Protein AF-A0A2V5SU60-F1 (afdb_monomer_lite)

Sequence (115 aa):
MPEIFDRVVALNLIANTVIFYIAARLYLLPLISRVRPQQILVPILLLHSTRHLGMMFLTRGATYPGLPQEFAYPAAFGDLITAIIAFAAIPFVLRGSAFAKPIVWAFNIFGTVDL

Radius of gyration: 17.18 Å; chains: 1; bounding box: 39×32×46 Å

pLDDT: mean 92.55, std 6.86, range [55.59, 97.94]

Foldseek 3Di:
DDCVVVCVVVVCVVVVVVVVVVCCVVPPPVCPVPDQVLVVLLVVLVVLLVLCCLLLLVPPPSDDPPDDPVLSVLLNVLSNVLNVLSVVLNVCSVVVHPCNVVSVVVSVVSVVVSD

Structure (mmCIF, N/CA/C/O backbone):
data_AF-A0A2V5SU60-F1
#
_entry.id   AF-A0A2V5SU60-F1
#
loop_
_atom_site.group_PDB
_atom_site.id
_atom_site.type_symbol
_atom_site.label_atom_id
_atom_site.label_alt_id
_atom_site.label_comp_id
_atom_site.label_asym_id
_atom_site.label_entity_id
_atom_site.label_seq_id
_atom_site.pdbx_PDB_ins_code
_atom_site.Cartn_x
_atom_site.Cartn_y
_atom_site.Cartn_z
_atom_site.occupancy
_atom_site.B_iso_or_equiv
_atom_site.auth_seq_id
_atom_site.auth_comp_id
_atom_site.auth_asym_id
_atom_site.auth_atom_id
_atom_site.pdbx_PDB_model_num
ATOM 1 N N . MET A 1 1 ? 11.011 -17.629 -28.664 1.00 58.84 1 MET A N 1
ATOM 2 C CA . MET A 1 1 ? 11.245 -17.520 -27.205 1.00 58.84 1 MET A CA 1
ATOM 3 C C . MET A 1 1 ? 9.868 -17.488 -26.573 1.00 58.84 1 MET A C 1
ATOM 5 O O . MET A 1 1 ? 9.046 -16.758 -27.109 1.00 58.84 1 MET A O 1
ATOM 9 N N . PRO A 1 2 ? 9.523 -18.393 -25.648 1.00 55.59 2 PRO A N 1
ATOM 10 C CA . PRO A 1 2 ? 8.141 -18.835 -25.538 1.00 55.59 2 PRO A CA 1
ATOM 11 C C . PRO A 1 2 ? 7.301 -17.763 -24.843 1.00 55.59 2 PRO A C 1
ATOM 13 O O . PRO A 1 2 ? 7.594 -17.409 -23.705 1.00 55.59 2 PRO A O 1
ATOM 16 N N . GLU A 1 3 ? 6.238 -17.307 -25.511 1.00 66.12 3 GLU A N 1
ATOM 17 C CA . GLU A 1 3 ? 5.242 -16.312 -25.052 1.00 66.12 3 GLU A CA 1
ATOM 18 C C . GLU A 1 3 ? 4.658 -16.593 -23.653 1.00 66.12 3 GLU A C 1
ATOM 20 O O . GLU A 1 3 ? 4.009 -15.754 -23.031 1.00 66.12 3 GLU A O 1
ATOM 25 N N . ILE A 1 4 ? 4.881 -17.802 -23.139 1.00 70.06 4 ILE A N 1
ATOM 26 C CA . ILE A 1 4 ? 4.584 -18.202 -21.767 1.00 70.06 4 ILE A CA 1
ATOM 27 C C . ILE A 1 4 ? 5.316 -17.305 -20.760 1.00 70.06 4 ILE A C 1
ATOM 29 O O . ILE A 1 4 ? 4.70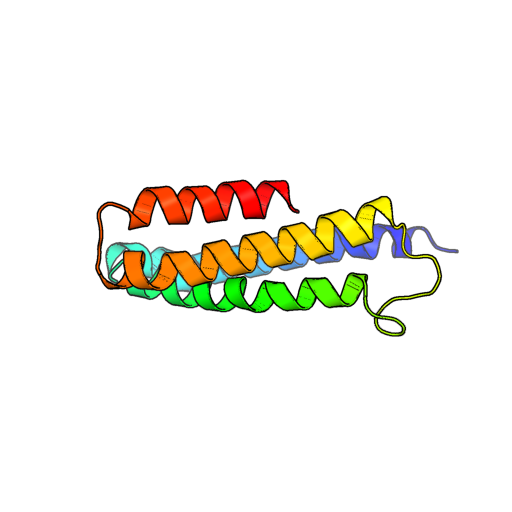5 -16.929 -19.761 1.00 70.06 4 ILE A O 1
ATOM 33 N N . PHE A 1 5 ? 6.579 -16.931 -21.011 1.00 75.06 5 PHE A N 1
ATOM 34 C CA . PHE A 1 5 ? 7.341 -16.085 -20.085 1.00 75.06 5 PHE A CA 1
ATOM 35 C C . PHE A 1 5 ? 6.774 -14.663 -19.983 1.00 75.06 5 PHE A C 1
ATOM 37 O O . PHE A 1 5 ? 6.788 -14.091 -18.895 1.00 75.06 5 PHE A O 1
ATOM 44 N N . ASP A 1 6 ? 6.157 -14.147 -21.048 1.00 80.31 6 ASP A N 1
ATOM 45 C CA . ASP A 1 6 ? 5.517 -12.824 -21.047 1.00 80.31 6 ASP A CA 1
ATOM 46 C C . ASP A 1 6 ? 4.258 -12.790 -20.162 1.00 80.31 6 ASP A C 1
ATOM 48 O O . ASP A 1 6 ? 3.864 -11.743 -19.649 1.00 80.31 6 ASP A O 1
ATOM 52 N N . ARG A 1 7 ? 3.636 -13.952 -19.913 1.00 88.31 7 ARG A N 1
ATOM 53 C CA . ARG A 1 7 ? 2.440 -14.085 -19.061 1.00 88.31 7 ARG A CA 1
ATOM 54 C C . ARG A 1 7 ? 2.752 -14.387 -17.599 1.00 88.31 7 ARG A C 1
AT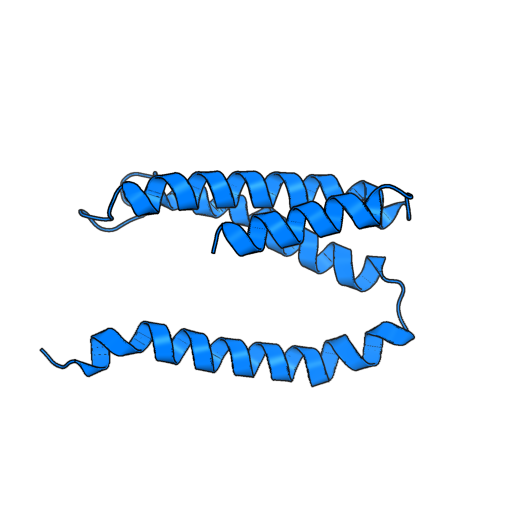OM 56 O O . ARG A 1 7 ? 1.833 -14.402 -16.780 1.00 88.31 7 ARG A O 1
ATOM 63 N N . VAL A 1 8 ? 4.019 -14.611 -17.247 1.00 91.12 8 VAL A N 1
ATOM 64 C CA . VAL A 1 8 ? 4.420 -14.977 -15.877 1.00 91.12 8 VAL A CA 1
ATOM 65 C C . VAL A 1 8 ? 4.036 -13.889 -14.878 1.00 91.12 8 VAL A C 1
ATOM 67 O O . VAL A 1 8 ? 3.545 -14.206 -13.799 1.00 91.12 8 VAL A O 1
ATOM 70 N N . VAL A 1 9 ? 4.179 -12.612 -15.245 1.00 88.44 9 VAL A N 1
ATOM 71 C CA . VAL A 1 9 ? 3.785 -11.486 -14.380 1.00 88.44 9 VAL A CA 1
ATOM 72 C C . VAL A 1 9 ? 2.284 -11.513 -14.091 1.00 88.44 9 VAL A C 1
ATOM 74 O O . VAL A 1 9 ? 1.883 -11.442 -12.932 1.00 88.44 9 VAL A O 1
ATOM 77 N N . ALA A 1 10 ? 1.453 -11.685 -15.122 1.00 91.44 10 ALA A N 1
ATOM 78 C CA . ALA A 1 10 ? 0.001 -11.753 -14.966 1.00 91.44 10 ALA A CA 1
ATOM 79 C C . ALA A 1 10 ? -0.429 -12.971 -14.133 1.00 91.44 10 ALA A C 1
ATOM 81 O O . ALA A 1 10 ? -1.291 -12.856 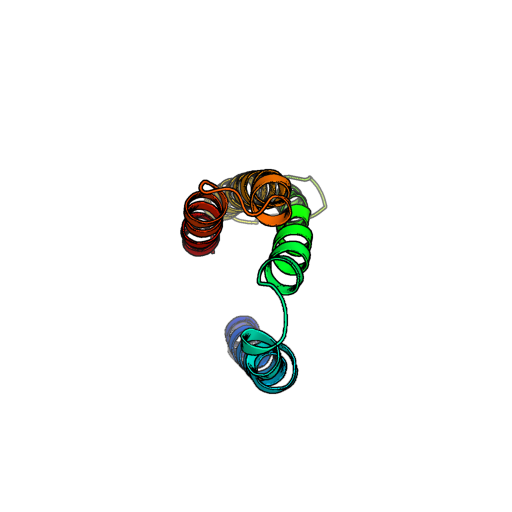-13.263 1.00 91.44 10 ALA A O 1
ATOM 82 N N . LEU A 1 11 ? 0.201 -14.127 -14.357 1.00 93.81 11 LEU A N 1
ATOM 83 C CA . LEU A 1 11 ? -0.055 -15.331 -13.570 1.00 93.81 11 LEU A CA 1
ATOM 84 C C . LEU A 1 11 ? 0.309 -15.125 -12.094 1.00 93.81 11 LEU A C 1
ATOM 86 O O . LEU A 1 11 ? -0.500 -15.442 -11.224 1.00 93.81 11 LEU A O 1
ATOM 90 N N . ASN A 1 12 ? 1.490 -14.564 -11.813 1.00 94.00 12 ASN A N 1
ATOM 91 C CA . ASN A 1 12 ? 1.933 -14.253 -10.453 1.00 94.00 12 ASN A CA 1
ATOM 92 C C . ASN A 1 12 ? 0.988 -13.265 -9.769 1.00 94.00 12 ASN A C 1
ATOM 94 O O . ASN A 1 12 ? 0.642 -13.465 -8.606 1.00 94.00 12 ASN A O 1
ATOM 98 N N . LEU A 1 13 ? 0.535 -12.238 -10.493 1.00 92.75 13 LEU A N 1
ATOM 99 C CA . LEU A 1 13 ? -0.427 -11.268 -9.986 1.00 92.75 13 LEU A CA 1
ATOM 100 C C . LEU A 1 13 ? -1.730 -11.963 -9.575 1.00 92.75 13 LEU A C 1
ATOM 102 O O . LEU A 1 13 ? -2.128 -11.862 -8.420 1.00 92.75 13 LEU A O 1
ATOM 106 N N . ILE A 1 14 ? -2.347 -12.734 -10.478 1.00 95.94 14 ILE A N 1
ATOM 107 C CA . ILE A 1 14 ? -3.605 -13.445 -10.203 1.00 95.94 14 ILE A CA 1
ATOM 108 C C . ILE A 1 14 ? -3.439 -14.413 -9.029 1.00 95.94 14 ILE A C 1
ATOM 110 O O . ILE A 1 14 ? -4.245 -14.398 -8.097 1.00 95.94 14 ILE A O 1
ATOM 114 N N . ALA A 1 15 ? -2.393 -15.243 -9.053 1.00 96.44 15 ALA A N 1
ATOM 115 C CA . ALA A 1 15 ? -2.141 -16.224 -8.006 1.00 96.44 15 ALA A CA 1
ATOM 116 C C . ALA A 1 15 ? -1.967 -15.548 -6.640 1.00 96.44 15 ALA A C 1
ATOM 118 O O . ALA A 1 15 ? -2.609 -15.947 -5.667 1.00 96.44 15 ALA A O 1
ATOM 119 N N . ASN A 1 16 ? -1.163 -14.484 -6.568 1.00 95.69 16 ASN A N 1
ATOM 120 C CA . ASN A 1 16 ? -0.928 -13.766 -5.324 1.00 95.69 16 ASN A CA 1
ATOM 121 C C . ASN A 1 16 ? -2.189 -13.037 -4.836 1.00 95.69 16 ASN A C 1
ATOM 123 O O . ASN A 1 16 ? -2.507 -13.104 -3.651 1.00 95.69 16 ASN A O 1
ATOM 127 N N . THR A 1 17 ? -2.968 -12.417 -5.729 1.00 94.88 17 THR A N 1
ATOM 128 C CA . THR A 1 17 ? -4.260 -11.809 -5.375 1.00 94.88 17 THR A CA 1
ATOM 129 C C . THR A 1 17 ? -5.217 -12.839 -4.774 1.00 94.88 17 THR A C 1
ATOM 131 O O . THR A 1 17 ? -5.847 -12.561 -3.753 1.00 94.88 17 THR A O 1
ATOM 134 N N . VAL A 1 18 ? -5.301 -14.046 -5.346 1.00 97.81 18 VAL A N 1
ATOM 135 C CA . VAL A 1 18 ? -6.133 -15.133 -4.805 1.00 97.81 18 VAL A CA 1
ATOM 136 C C . VAL A 1 18 ? -5.632 -15.585 -3.432 1.00 97.81 18 VAL A C 1
ATOM 138 O O . VAL A 1 18 ? -6.437 -15.725 -2.510 1.00 97.81 18 VAL A O 1
ATOM 141 N N . ILE A 1 19 ? -4.318 -15.764 -3.258 1.00 97.69 19 ILE A N 1
ATOM 142 C CA . ILE A 1 19 ? -3.717 -16.140 -1.968 1.00 97.69 19 ILE A CA 1
ATOM 143 C C . ILE A 1 19 ? -4.034 -15.088 -0.898 1.00 97.69 19 ILE A C 1
ATOM 145 O O . ILE A 1 19 ? -4.527 -15.437 0.176 1.00 97.69 19 ILE A O 1
ATOM 149 N N . PHE A 1 20 ? -3.823 -13.802 -1.195 1.00 94.88 20 PHE A N 1
ATOM 150 C CA . PHE A 1 20 ? -4.129 -12.710 -0.269 1.00 94.88 20 PHE A CA 1
ATOM 151 C C . PHE A 1 20 ? -5.627 -12.597 0.028 1.00 94.88 20 PHE A C 1
ATOM 153 O O . PHE A 1 20 ? -5.995 -12.356 1.176 1.00 94.88 20 PHE A O 1
ATOM 160 N N . TYR A 1 21 ? -6.500 -12.826 -0.957 1.00 96.56 21 TYR A N 1
ATOM 161 C CA . TYR A 1 21 ? -7.947 -12.865 -0.740 1.00 96.56 21 TYR A CA 1
ATOM 162 C C . TYR A 1 21 ? -8.345 -13.986 0.230 1.00 96.56 21 TYR A C 1
ATOM 164 O O . TYR A 1 21 ? -9.110 -13.756 1.170 1.00 96.56 21 TYR A O 1
ATOM 172 N N . ILE A 1 22 ? -7.801 -15.192 0.043 1.00 97.69 22 ILE A N 1
ATOM 173 C CA . ILE A 1 22 ? -8.057 -16.326 0.936 1.00 97.69 22 ILE A CA 1
ATOM 174 C C . ILE A 1 22 ? -7.517 -16.026 2.338 1.00 97.69 22 ILE A C 1
ATOM 176 O O . ILE A 1 22 ? -8.251 -16.186 3.312 1.00 97.69 22 ILE A O 1
ATOM 180 N N . ALA A 1 23 ? 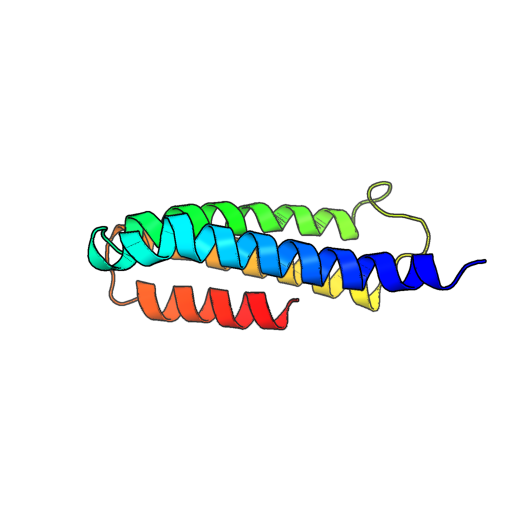-6.283 -15.527 2.456 1.00 95.50 23 ALA A N 1
ATOM 181 C CA . ALA A 1 23 ? -5.698 -15.142 3.738 1.00 95.50 23 ALA A CA 1
ATOM 182 C C . ALA A 1 23 ? -6.544 -14.072 4.450 1.00 95.50 23 ALA A C 1
ATOM 184 O O . ALA A 1 23 ? -6.838 -14.200 5.640 1.00 95.50 23 ALA A O 1
ATOM 185 N N . ALA A 1 24 ? -7.019 -13.059 3.722 1.00 94.06 24 ALA A N 1
ATOM 186 C CA . ALA A 1 24 ? -7.911 -12.046 4.266 1.00 94.06 24 ALA A CA 1
ATOM 187 C C . ALA A 1 24 ? -9.235 -12.656 4.749 1.00 94.06 24 ALA A C 1
ATOM 189 O O . ALA A 1 24 ? -9.685 -12.332 5.848 1.00 94.06 24 ALA A O 1
ATOM 190 N N . ARG A 1 25 ? -9.838 -13.581 3.990 1.00 96.44 25 ARG A N 1
ATOM 191 C CA . ARG A 1 25 ? -11.080 -14.260 4.390 1.00 96.44 25 ARG A CA 1
ATOM 192 C C . ARG A 1 25 ? -10.895 -15.127 5.639 1.00 96.44 25 ARG A C 1
ATOM 194 O O . ARG A 1 25 ? -11.787 -15.156 6.482 1.00 96.44 25 ARG A O 1
ATOM 201 N N . LEU A 1 26 ? -9.775 -15.836 5.752 1.00 95.81 26 LEU A N 1
ATOM 202 C CA . LEU A 1 26 ? -9.516 -16.752 6.865 1.00 95.81 26 LEU A CA 1
ATOM 203 C C . LEU A 1 26 ? -9.104 -16.019 8.146 1.00 95.81 26 LEU A C 1
ATOM 205 O O . LEU A 1 26 ? -9.538 -16.406 9.228 1.00 95.81 26 LEU A O 1
ATOM 209 N N . TYR A 1 27 ? -8.292 -14.966 8.028 1.00 91.25 27 TYR A N 1
ATOM 210 C CA . TYR A 1 27 ? -7.649 -14.333 9.182 1.00 91.25 27 TYR A CA 1
ATOM 211 C C . TYR A 1 27 ? -8.135 -12.912 9.471 1.00 91.25 27 TYR A C 1
ATOM 213 O O . TYR A 1 27 ? -8.293 -12.569 10.637 1.00 91.25 27 TYR A O 1
ATOM 221 N N . LEU A 1 28 ? -8.394 -12.077 8.459 1.00 91.56 28 LEU A N 1
ATOM 222 C CA . LEU A 1 28 ? -8.752 -10.666 8.675 1.00 91.56 28 LEU A CA 1
ATOM 223 C C . LEU A 1 28 ? -10.260 -10.459 8.837 1.00 91.56 28 LEU A C 1
ATOM 225 O O . LEU A 1 28 ? -10.689 -9.891 9.839 1.00 91.56 28 LEU A O 1
ATOM 229 N N . LEU A 1 29 ? -11.076 -10.929 7.888 1.00 92.31 29 LEU A N 1
ATOM 230 C CA . LEU A 1 29 ? -12.525 -10.687 7.878 1.00 92.31 29 LEU A CA 1
ATOM 231 C C . LEU A 1 29 ? -13.240 -11.148 9.164 1.00 92.31 29 LEU A C 1
ATOM 233 O O . LEU A 1 29 ? -14.053 -10.377 9.676 1.00 92.31 29 LEU A O 1
ATOM 237 N N . PRO A 1 30 ? -12.932 -12.323 9.755 1.00 92.94 30 PRO A N 1
ATOM 238 C CA . PRO A 1 30 ? -13.575 -12.763 10.995 1.00 92.94 30 PRO A CA 1
ATOM 239 C C . PRO A 1 30 ? -13.207 -11.903 12.213 1.00 92.94 30 PRO A C 1
ATOM 241 O O . PRO A 1 30 ? -13.925 -11.910 13.215 1.00 92.94 30 PRO A O 1
ATOM 244 N N . LEU A 1 31 ? -12.083 -11.178 12.149 1.00 90.94 31 LEU A N 1
ATOM 245 C CA . LEU A 1 31 ? -11.608 -10.307 13.222 1.00 90.94 31 LEU A CA 1
ATOM 246 C C . LEU A 1 31 ? -12.199 -8.898 13.147 1.00 90.94 31 LEU A C 1
ATOM 248 O O . LEU A 1 31 ? -12.266 -8.248 14.186 1.00 90.94 31 LEU A O 1
ATOM 252 N N . ILE A 1 32 ? -12.668 -8.432 11.982 1.00 89.38 32 ILE A N 1
ATOM 253 C CA . ILE A 1 32 ? -13.137 -7.045 11.780 1.00 89.38 32 ILE A CA 1
ATOM 254 C C . ILE A 1 32 ? -14.192 -6.623 12.812 1.00 89.38 32 ILE A C 1
ATOM 256 O O . ILE A 1 32 ? -14.161 -5.491 13.285 1.00 89.38 32 ILE A O 1
ATOM 260 N N . SER A 1 33 ? -15.103 -7.521 13.198 1.00 88.19 33 SER A N 1
ATOM 261 C CA . SER A 1 33 ? -16.141 -7.226 14.195 1.00 88.19 33 SER A CA 1
ATOM 262 C C . SER A 1 33 ? -15.686 -7.404 15.650 1.00 88.19 33 SER A C 1
ATOM 264 O O . SER A 1 33 ? -16.433 -7.067 16.565 1.00 88.19 33 SER A O 1
ATOM 266 N N . ARG A 1 34 ? -14.500 -7.979 15.879 1.00 92.00 34 ARG A N 1
ATOM 267 C CA . ARG A 1 34 ? -14.000 -8.391 17.203 1.00 92.00 34 ARG A CA 1
ATOM 268 C C . ARG A 1 34 ? -12.861 -7.521 17.721 1.00 92.00 34 ARG A C 1
ATOM 270 O O . ARG A 1 34 ? -12.679 -7.435 18.931 1.00 92.00 34 ARG A O 1
ATOM 277 N N . VAL A 1 35 ? -12.080 -6.909 16.832 1.00 93.06 35 VAL A N 1
ATOM 278 C CA . VAL A 1 35 ? -10.909 -6.103 17.202 1.00 93.06 35 VAL A CA 1
ATOM 279 C C . VAL A 1 35 ? -11.129 -4.632 16.893 1.00 93.06 35 VAL A C 1
ATOM 281 O O . VAL A 1 35 ? -11.950 -4.259 16.055 1.00 93.06 35 VAL A O 1
ATOM 284 N N . ARG A 1 36 ? -10.374 -3.766 17.571 1.00 92.00 36 ARG A N 1
ATOM 285 C CA . ARG A 1 36 ? -10.434 -2.334 17.280 1.00 92.00 36 ARG A CA 1
ATOM 286 C C . ARG A 1 36 ? -9.779 -2.065 15.916 1.00 92.00 36 ARG A C 1
ATOM 288 O O . ARG A 1 36 ? -8.743 -2.672 15.636 1.00 92.00 36 ARG A O 1
ATOM 295 N N . PRO A 1 37 ? -10.288 -1.129 15.092 1.00 88.69 37 PRO A N 1
ATOM 296 C CA . PRO A 1 37 ? -9.727 -0.841 13.767 1.00 88.69 37 PRO A CA 1
ATOM 297 C C . PRO A 1 37 ? -8.220 -0.563 13.771 1.00 88.69 37 PRO A C 1
ATOM 299 O O . PRO A 1 37 ? -7.520 -0.936 12.837 1.00 88.69 37 PRO A O 1
ATOM 302 N N . GLN A 1 38 ? -7.696 0.034 14.842 1.00 93.19 38 GLN A N 1
ATOM 303 C CA . GLN A 1 38 ? -6.271 0.311 15.020 1.00 93.19 38 GLN A CA 1
ATOM 304 C C . GLN A 1 38 ? -5.415 -0.959 14.980 1.00 93.19 38 GLN A C 1
ATOM 306 O O . GLN A 1 38 ? -4.320 -0.933 14.430 1.00 93.19 38 GLN A O 1
ATOM 311 N N . GLN A 1 39 ? -5.919 -2.072 15.520 1.00 92.19 39 GLN A N 1
ATOM 312 C CA . GLN A 1 39 ? -5.204 -3.352 15.546 1.00 92.19 39 GLN A CA 1
ATOM 313 C C . GLN A 1 39 ? -5.077 -3.974 14.148 1.00 92.19 39 GLN A C 1
ATOM 315 O O . GLN A 1 39 ? -4.199 -4.801 13.937 1.00 92.19 39 GLN A O 1
ATOM 320 N N . ILE A 1 40 ? -5.925 -3.563 13.199 1.00 93.56 40 ILE A N 1
ATOM 321 C CA . ILE A 1 40 ? -5.877 -3.998 11.798 1.00 93.56 40 ILE A CA 1
ATOM 322 C C . ILE A 1 40 ? -5.087 -2.992 10.957 1.00 93.56 40 ILE A C 1
ATOM 324 O O . ILE A 1 40 ? -4.183 -3.361 10.215 1.00 93.56 40 ILE A O 1
ATOM 328 N N . LEU A 1 41 ? -5.416 -1.705 11.084 1.00 94.31 41 LEU A N 1
ATOM 329 C CA . LEU A 1 41 ? -4.878 -0.648 10.232 1.00 94.31 41 LEU A CA 1
ATOM 330 C C . LEU A 1 41 ? -3.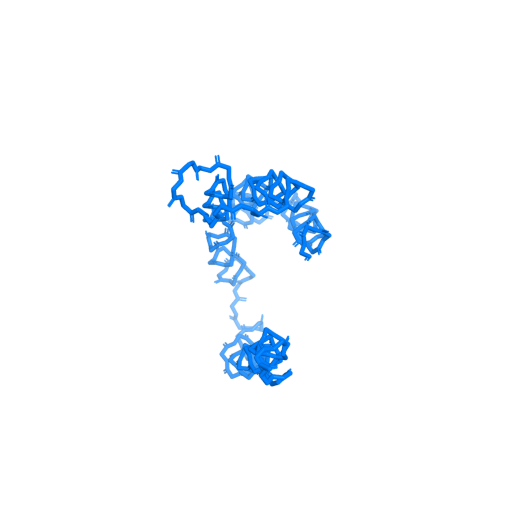404 -0.356 10.514 1.00 94.31 41 LEU A C 1
ATOM 332 O O . LEU A 1 41 ? -2.656 -0.122 9.574 1.00 94.31 41 LEU A O 1
ATOM 336 N N . VAL A 1 42 ? -2.960 -0.372 11.775 1.00 95.88 42 VAL A N 1
ATOM 337 C CA . VAL A 1 42 ? -1.571 -0.013 12.108 1.00 95.88 42 VAL A CA 1
ATOM 338 C C . VAL A 1 42 ? -0.559 -0.997 11.510 1.00 95.88 42 VAL A C 1
ATOM 340 O O . VAL A 1 42 ? 0.373 -0.519 10.867 1.00 95.88 42 VAL A O 1
ATOM 343 N N . PRO A 1 43 ? -0.725 -2.332 11.617 1.00 95.56 43 PRO A N 1
ATOM 344 C CA . PRO A 1 43 ? 0.152 -3.273 10.917 1.00 95.56 43 PRO A CA 1
ATOM 345 C C . PRO A 1 43 ? 0.192 -3.055 9.399 1.00 95.56 43 PRO A C 1
ATOM 347 O O . PRO A 1 43 ? 1.267 -3.096 8.804 1.00 95.56 43 PRO A O 1
ATOM 350 N N . ILE A 1 44 ? -0.957 -2.765 8.776 1.00 94.81 44 ILE A N 1
ATOM 351 C CA . ILE A 1 44 ? -1.033 -2.474 7.337 1.00 94.81 44 ILE A CA 1
ATOM 352 C C . ILE A 1 44 ? -0.256 -1.192 7.007 1.00 94.81 44 ILE A C 1
ATOM 354 O O . ILE A 1 44 ? 0.543 -1.189 6.075 1.00 94.81 44 ILE A O 1
ATOM 358 N N . LEU A 1 45 ? -0.442 -0.114 7.770 1.00 97.12 45 LEU A N 1
ATOM 359 C CA . LEU A 1 45 ? 0.264 1.155 7.566 1.00 97.12 45 LEU A CA 1
ATOM 360 C C . LEU A 1 45 ? 1.775 1.022 7.794 1.00 97.12 45 LEU A C 1
ATOM 362 O O . LEU A 1 45 ? 2.558 1.605 7.047 1.00 97.12 45 LEU A O 1
ATOM 366 N N . LEU A 1 46 ? 2.197 0.228 8.783 1.00 97.75 46 LEU A N 1
ATOM 367 C CA . LEU A 1 46 ? 3.610 -0.080 9.019 1.00 97.75 46 LEU A CA 1
ATOM 368 C C . LEU A 1 46 ? 4.225 -0.815 7.828 1.00 97.75 46 LEU A C 1
ATOM 370 O O . LEU A 1 46 ? 5.289 -0.415 7.364 1.00 97.75 46 LEU A O 1
ATOM 374 N N . LEU A 1 47 ? 3.533 -1.826 7.292 1.00 96.56 47 LEU A N 1
ATOM 375 C CA . LEU A 1 47 ? 3.961 -2.513 6.074 1.00 96.56 47 LEU A CA 1
ATOM 376 C C . LEU A 1 47 ? 4.090 -1.529 4.901 1.00 96.56 47 LEU A C 1
ATOM 378 O O . LEU A 1 47 ? 5.095 -1.529 4.207 1.00 96.56 47 LEU A O 1
ATOM 382 N N . HIS A 1 48 ? 3.125 -0.630 4.704 1.00 96.56 48 HIS A N 1
ATOM 383 C CA . HIS A 1 48 ? 3.196 0.344 3.609 1.00 96.56 48 HIS A CA 1
ATOM 384 C C . HIS A 1 48 ? 4.240 1.446 3.831 1.00 96.56 48 HIS A C 1
ATOM 386 O O . HIS A 1 48 ? 4.730 2.027 2.868 1.00 96.56 48 HIS A O 1
ATOM 392 N N . SER A 1 49 ? 4.652 1.697 5.073 1.00 97.31 49 SER A N 1
ATOM 393 C CA . SER A 1 49 ? 5.749 2.623 5.380 1.00 97.31 49 SER A CA 1
ATOM 394 C C . SER A 1 49 ? 7.103 2.107 4.866 1.00 97.31 49 SER A C 1
ATOM 396 O O . SER A 1 49 ? 8.037 2.890 4.681 1.00 97.31 49 SER A O 1
ATOM 398 N N . THR A 1 50 ? 7.232 0.806 4.571 1.00 97.56 50 THR A N 1
ATOM 399 C CA . THR A 1 50 ? 8.445 0.250 3.947 1.00 97.56 50 THR A CA 1
ATOM 400 C C . THR A 1 50 ? 8.516 0.502 2.442 1.00 97.56 50 THR A C 1
ATOM 402 O O . THR A 1 50 ? 9.534 0.189 1.833 1.00 97.56 50 THR A O 1
ATOM 405 N N . ARG A 1 51 ? 7.482 1.099 1.828 1.00 96.44 51 ARG A N 1
ATOM 406 C CA . ARG A 1 51 ? 7.482 1.415 0.390 1.00 96.44 51 ARG A CA 1
ATOM 407 C C . ARG A 1 51 ? 8.546 2.435 -0.008 1.00 96.44 51 ARG A C 1
ATOM 409 O O . ARG A 1 51 ? 8.902 2.482 -1.169 1.00 96.44 51 ARG A O 1
ATOM 416 N N . HIS A 1 52 ? 9.187 3.137 0.930 1.00 95.88 52 HIS A N 1
ATOM 417 C CA . HIS A 1 52 ? 10.379 3.945 0.630 1.00 95.88 52 HIS A CA 1
ATOM 418 C C . HIS A 1 52 ? 11.505 3.148 -0.071 1.00 95.88 52 HIS A C 1
ATOM 420 O O . HIS A 1 52 ? 12.349 3.747 -0.735 1.00 95.88 52 HIS A O 1
ATOM 426 N N . LEU A 1 53 ? 11.504 1.810 0.030 1.00 95.44 53 LEU A N 1
ATOM 427 C CA . LEU A 1 53 ? 12.378 0.924 -0.743 1.00 95.44 53 LEU A CA 1
ATOM 428 C C . LEU A 1 53 ? 12.194 1.052 -2.267 1.00 95.44 53 LEU A C 1
ATOM 430 O O . LEU A 1 53 ? 13.136 0.765 -2.999 1.00 95.44 53 LEU A O 1
ATOM 434 N N . GLY A 1 54 ? 11.055 1.552 -2.760 1.00 94.25 54 GLY A N 1
ATOM 435 C CA . GLY A 1 54 ? 10.833 1.867 -4.178 1.00 94.25 54 GLY A CA 1
ATOM 436 C C . GLY A 1 54 ? 11.855 2.855 -4.753 1.00 94.25 54 GLY A C 1
ATOM 437 O O . GLY A 1 54 ? 12.174 2.812 -5.938 1.00 94.25 54 GLY A O 1
ATOM 438 N N . MET A 1 55 ? 12.511 3.660 -3.910 1.00 96.00 55 MET A N 1
ATOM 439 C CA . MET A 1 55 ? 13.654 4.494 -4.314 1.00 96.00 55 MET A CA 1
ATOM 440 C C . MET A 1 55 ? 14.810 3.691 -4.942 1.00 96.00 55 MET A C 1
ATOM 442 O O . MET A 1 55 ? 15.641 4.253 -5.662 1.00 96.00 55 MET A O 1
ATOM 446 N N . MET A 1 56 ? 14.859 2.372 -4.726 1.00 95.88 56 MET A N 1
ATOM 447 C CA . MET A 1 56 ? 15.796 1.474 -5.400 1.00 95.88 56 MET A CA 1
ATOM 448 C C . MET A 1 56 ? 15.656 1.496 -6.928 1.00 95.88 56 MET A C 1
ATOM 450 O O . MET A 1 56 ? 16.658 1.265 -7.600 1.00 95.88 56 MET A O 1
ATOM 454 N N . PHE A 1 57 ? 14.498 1.865 -7.497 1.00 93.94 57 PHE A N 1
ATOM 455 C CA . PHE A 1 57 ? 14.355 2.023 -8.951 1.00 93.94 57 PHE A CA 1
ATOM 456 C C . PHE A 1 57 ? 15.323 3.058 -9.547 1.00 93.94 57 PHE A C 1
ATOM 458 O O . PHE A 1 57 ? 15.734 2.924 -10.699 1.00 93.94 57 PHE A O 1
ATOM 465 N N . LEU A 1 58 ? 15.734 4.054 -8.753 1.00 93.75 58 LEU A N 1
ATOM 466 C CA . LEU A 1 58 ? 16.675 5.108 -9.150 1.00 93.75 58 LEU A CA 1
ATOM 467 C C . LEU A 1 58 ? 18.130 4.797 -8.758 1.00 93.75 58 LEU A C 1
ATOM 469 O O . LEU A 1 58 ? 19.045 5.562 -9.071 1.00 93.75 58 LEU A O 1
ATOM 473 N N . THR A 1 59 ? 18.369 3.690 -8.051 1.00 93.44 59 THR A N 1
ATOM 474 C CA . THR A 1 59 ? 19.693 3.340 -7.530 1.00 93.44 59 THR A CA 1
ATOM 475 C C . THR A 1 59 ? 20.501 2.573 -8.573 1.00 93.44 59 THR A C 1
ATOM 477 O O . THR A 1 59 ? 20.084 1.529 -9.076 1.00 93.44 59 THR A O 1
ATOM 480 N N . ARG A 1 60 ? 21.712 3.059 -8.873 1.00 87.56 60 ARG A N 1
ATOM 481 C CA . ARG A 1 60 ? 22.635 2.374 -9.789 1.00 87.56 60 ARG A CA 1
ATOM 482 C C . ARG A 1 60 ? 22.960 0.968 -9.276 1.00 87.56 60 ARG A C 1
ATOM 484 O O . ARG A 1 60 ? 23.4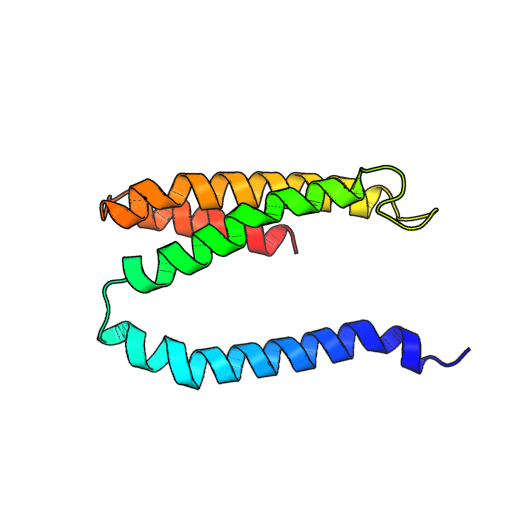10 0.816 -8.146 1.00 87.56 60 ARG A O 1
ATOM 491 N N . GLY A 1 61 ? 22.761 -0.039 -10.126 1.00 88.69 61 GLY A N 1
ATOM 492 C CA . GLY A 1 61 ? 23.039 -1.447 -9.816 1.00 88.69 61 GLY A CA 1
ATOM 493 C C . GLY A 1 61 ? 21.923 -2.188 -9.071 1.00 88.69 61 GLY A C 1
ATOM 494 O O . GLY A 1 61 ? 22.031 -3.398 -8.909 1.00 88.69 61 GLY A O 1
ATOM 495 N N . ALA A 1 62 ? 20.851 -1.504 -8.655 1.00 91.19 62 ALA A N 1
ATOM 496 C CA . ALA A 1 62 ? 19.672 -2.151 -8.072 1.00 91.19 62 ALA A CA 1
ATOM 497 C C . ALA A 1 62 ? 18.664 -2.622 -9.137 1.00 91.19 62 ALA A C 1
ATOM 499 O O . ALA A 1 62 ? 17.844 -3.498 -8.873 1.00 91.19 62 ALA A O 1
ATOM 500 N N . THR A 1 63 ? 18.731 -2.052 -10.342 1.00 90.81 63 THR A N 1
ATOM 501 C CA . THR A 1 63 ? 17.867 -2.369 -11.486 1.00 90.81 63 THR A CA 1
ATOM 502 C C . THR A 1 63 ? 18.685 -2.813 -12.695 1.00 90.81 63 THR A C 1
ATOM 504 O O . THR A 1 63 ? 19.900 -2.601 -12.764 1.00 90.81 63 THR A O 1
ATOM 507 N N . TYR A 1 64 ? 18.021 -3.456 -13.661 1.00 87.75 64 TYR A N 1
ATOM 508 C CA . TYR A 1 64 ? 18.671 -3.870 -14.899 1.00 87.75 64 TYR A CA 1
ATOM 509 C C . TYR A 1 64 ? 18.964 -2.657 -15.807 1.00 87.75 64 TYR A C 1
ATOM 511 O O . TYR A 1 64 ? 18.183 -1.698 -15.831 1.00 87.75 64 TYR A O 1
ATOM 519 N N . PRO A 1 65 ? 20.056 -2.686 -16.595 1.00 84.75 65 PRO A N 1
ATOM 520 C CA . PRO A 1 65 ? 20.323 -1.653 -17.590 1.00 84.75 65 PRO A CA 1
ATOM 521 C C . PRO A 1 65 ? 19.215 -1.615 -18.652 1.00 84.75 65 PRO A C 1
ATOM 523 O O . PRO A 1 65 ? 19.053 -2.572 -19.404 1.00 84.75 65 PRO A O 1
ATOM 526 N N . GLY A 1 66 ? 18.465 -0.513 -18.718 1.00 87.00 66 GLY A N 1
ATOM 527 C CA . GLY A 1 66 ? 17.370 -0.333 -19.680 1.00 87.00 66 GLY A CA 1
ATOM 528 C C . GLY A 1 66 ? 15.969 -0.246 -19.073 1.00 87.00 66 GLY A C 1
ATOM 529 O O . GLY A 1 66 ? 15.010 -0.180 -19.835 1.00 87.00 66 GLY A O 1
ATOM 530 N N . LEU A 1 67 ? 15.834 -0.215 -17.738 1.00 90.44 67 LEU A N 1
ATOM 531 C CA . LEU A 1 67 ? 14.551 0.093 -17.101 1.00 90.44 67 LEU A CA 1
ATOM 532 C C . LEU A 1 67 ? 14.023 1.451 -17.615 1.00 90.44 67 LEU A C 1
ATOM 534 O O . LEU A 1 67 ? 14.739 2.450 -17.483 1.00 90.44 67 LEU A O 1
ATOM 538 N N . PRO A 1 68 ? 12.796 1.510 -18.170 1.00 92.94 68 PRO A N 1
ATOM 539 C CA . PRO A 1 68 ? 12.223 2.753 -18.670 1.00 92.94 68 PRO A CA 1
ATOM 540 C C . PRO A 1 68 ? 12.145 3.810 -17.568 1.00 92.94 68 PRO A C 1
ATOM 542 O O . PRO A 1 68 ? 11.648 3.549 -16.468 1.00 92.94 68 PRO A O 1
ATOM 545 N N . GLN A 1 69 ? 12.636 5.015 -17.854 1.00 91.38 69 GLN A N 1
ATOM 546 C CA . GLN A 1 69 ? 12.642 6.106 -16.875 1.00 91.38 69 GLN A CA 1
ATOM 547 C C . GLN A 1 69 ? 11.220 6.586 -16.576 1.00 91.38 69 GLN A C 1
ATOM 549 O O . GLN A 1 69 ? 10.912 6.937 -15.438 1.00 91.38 69 GLN A O 1
ATOM 554 N N . GLU A 1 70 ? 10.337 6.515 -17.569 1.00 93.38 70 GLU A N 1
ATOM 555 C CA . GLU A 1 70 ? 8.904 6.773 -17.453 1.00 93.38 70 GLU A CA 1
ATOM 556 C C . GLU A 1 70 ? 8.191 5.849 -16.458 1.00 93.38 70 GLU A C 1
ATOM 558 O O . GLU A 1 70 ? 7.139 6.217 -15.951 1.00 93.38 70 GLU A O 1
ATOM 563 N N . PHE A 1 71 ? 8.768 4.688 -16.134 1.00 92.25 71 PHE A N 1
ATOM 564 C CA . PHE A 1 71 ? 8.300 3.831 -15.047 1.00 92.25 71 PHE A CA 1
ATOM 565 C C . PHE A 1 71 ? 9.074 4.104 -13.752 1.00 92.25 71 PHE A C 1
ATOM 567 O O . PHE A 1 71 ? 8.478 4.301 -12.696 1.00 92.25 71 PHE A O 1
ATOM 574 N N . ALA A 1 72 ? 10.407 4.151 -13.832 1.00 94.12 72 ALA A N 1
ATOM 575 C CA . ALA A 1 72 ? 11.275 4.222 -12.659 1.00 94.12 72 ALA A CA 1
ATOM 576 C C . ALA A 1 72 ? 11.036 5.474 -11.799 1.00 94.12 72 ALA A C 1
ATOM 578 O O . ALA A 1 72 ? 11.016 5.378 -10.573 1.00 94.12 72 ALA A O 1
ATOM 579 N N . TYR A 1 73 ? 10.861 6.642 -12.426 1.00 94.94 73 TYR A N 1
ATOM 580 C CA . TYR A 1 73 ? 10.661 7.899 -11.704 1.00 94.94 73 TYR A CA 1
ATOM 581 C C . TYR A 1 73 ? 9.293 7.965 -11.014 1.00 94.94 73 TYR A C 1
ATOM 583 O O . TYR A 1 73 ? 9.282 8.174 -9.797 1.00 94.94 73 TYR A O 1
ATOM 591 N N . PRO A 1 74 ? 8.155 7.771 -11.716 1.00 95.38 74 PRO A N 1
ATOM 592 C CA . PRO A 1 74 ? 6.851 7.776 -11.061 1.00 95.38 74 PRO A CA 1
ATOM 593 C C . PRO A 1 74 ? 6.749 6.727 -9.958 1.00 95.38 74 PRO A C 1
ATOM 595 O O . PRO A 1 74 ? 6.374 7.093 -8.851 1.00 95.38 74 PRO A O 1
ATOM 598 N N . ALA A 1 75 ? 7.189 5.488 -10.212 1.00 95.00 75 ALA A N 1
ATOM 599 C CA . ALA A 1 75 ? 7.124 4.416 -9.223 1.00 95.00 75 ALA A CA 1
ATOM 600 C C . ALA A 1 75 ? 7.956 4.735 -7.972 1.00 95.00 75 ALA A C 1
ATOM 602 O O . ALA A 1 75 ? 7.462 4.607 -6.859 1.00 95.00 75 ALA A O 1
ATOM 603 N N . ALA A 1 76 ? 9.197 5.219 -8.120 1.00 96.19 76 ALA A N 1
ATOM 604 C CA . ALA A 1 76 ? 10.042 5.550 -6.970 1.00 96.19 76 ALA A CA 1
ATOM 605 C C . ALA A 1 76 ? 9.447 6.660 -6.092 1.00 96.19 76 ALA A C 1
ATOM 607 O O . ALA A 1 76 ? 9.428 6.553 -4.862 1.00 96.19 76 ALA A O 1
ATOM 608 N N . PHE A 1 77 ? 8.985 7.746 -6.716 1.00 96.94 77 PHE A N 1
ATOM 609 C CA . PHE A 1 77 ? 8.446 8.887 -5.980 1.00 96.94 77 PHE A CA 1
ATOM 610 C C . PHE A 1 77 ? 7.050 8.616 -5.430 1.00 96.94 77 PHE A C 1
ATOM 612 O O . PHE A 1 77 ? 6.758 9.033 -4.309 1.00 96.94 77 PHE A O 1
ATOM 619 N N . GLY A 1 78 ? 6.197 7.919 -6.174 1.00 96.38 78 GLY A N 1
ATOM 620 C CA . GLY A 1 78 ? 4.876 7.539 -5.702 1.00 96.38 78 GLY A CA 1
ATOM 621 C C . GLY A 1 78 ? 4.944 6.527 -4.556 1.00 96.38 78 GLY A C 1
ATOM 622 O O . GLY A 1 78 ? 4.282 6.725 -3.534 1.00 96.38 78 GLY A O 1
ATOM 623 N N . ASP A 1 79 ? 5.871 5.571 -4.596 1.00 96.88 79 ASP A N 1
ATOM 624 C CA . ASP A 1 79 ? 6.155 4.695 -3.458 1.00 96.88 79 ASP A CA 1
ATOM 625 C C . ASP A 1 79 ? 6.616 5.478 -2.218 1.00 96.88 79 ASP A C 1
ATOM 627 O O . ASP A 1 79 ? 6.139 5.238 -1.102 1.00 96.88 79 ASP A O 1
ATOM 631 N N . LEU A 1 80 ? 7.517 6.451 -2.400 1.00 97.38 80 LEU A N 1
ATOM 632 C CA . LEU A 1 80 ? 8.005 7.302 -1.315 1.00 97.38 80 LEU A CA 1
ATOM 633 C C . LEU A 1 80 ? 6.879 8.150 -0.706 1.00 97.38 80 LEU A C 1
ATOM 635 O O . LEU A 1 80 ? 6.754 8.221 0.518 1.00 97.38 80 LEU A O 1
ATOM 639 N N . ILE A 1 81 ? 6.044 8.778 -1.537 1.00 97.44 81 ILE A N 1
ATOM 640 C CA . ILE A 1 81 ? 4.907 9.580 -1.071 1.00 97.44 81 ILE A CA 1
ATOM 641 C C . ILE A 1 81 ? 3.905 8.684 -0.335 1.00 97.44 81 ILE A C 1
ATOM 643 O O . ILE A 1 81 ? 3.488 9.020 0.775 1.00 97.44 81 ILE A O 1
ATOM 647 N N . THR A 1 82 ? 3.576 7.515 -0.889 1.00 97.62 82 THR A N 1
ATOM 648 C CA . THR A 1 82 ? 2.697 6.529 -0.245 1.00 97.62 82 THR A CA 1
ATOM 649 C C . THR A 1 82 ? 3.243 6.112 1.119 1.00 97.62 82 THR A C 1
ATOM 651 O O . THR A 1 82 ? 2.489 6.079 2.095 1.00 97.62 82 THR A O 1
ATOM 654 N N . ALA A 1 83 ? 4.552 5.856 1.222 1.00 97.69 83 ALA A N 1
ATOM 655 C CA . ALA A 1 83 ? 5.210 5.507 2.479 1.00 97.69 83 ALA A CA 1
ATOM 656 C C . ALA A 1 83 ? 5.107 6.629 3.522 1.00 97.69 83 ALA A C 1
ATOM 658 O O . ALA A 1 83 ? 4.804 6.363 4.686 1.00 97.69 83 ALA A O 1
ATOM 659 N N . ILE A 1 84 ? 5.308 7.885 3.109 1.00 97.94 84 ILE A N 1
ATOM 660 C CA . ILE A 1 84 ? 5.192 9.054 3.991 1.00 97.94 84 ILE A CA 1
ATOM 661 C C . ILE A 1 84 ? 3.756 9.205 4.502 1.00 97.94 84 ILE A C 1
ATOM 663 O O . ILE A 1 84 ? 3.558 9.376 5.706 1.00 97.94 84 ILE A O 1
ATOM 667 N N . ILE A 1 85 ? 2.750 9.111 3.623 1.00 97.44 85 ILE A N 1
ATOM 668 C CA . ILE A 1 85 ? 1.338 9.217 4.023 1.00 97.44 85 ILE A CA 1
ATOM 669 C C . ILE A 1 85 ? 0.971 8.063 4.967 1.00 97.44 85 ILE A C 1
ATOM 671 O O . ILE A 1 85 ? 0.330 8.294 5.996 1.00 97.44 85 ILE A O 1
ATOM 675 N N . ALA A 1 86 ? 1.412 6.836 4.666 1.00 97.56 86 ALA A N 1
ATOM 676 C CA . ALA A 1 86 ? 1.169 5.669 5.508 1.00 97.56 86 ALA A CA 1
ATOM 677 C C . ALA A 1 86 ? 1.762 5.848 6.915 1.00 97.56 86 ALA A C 1
ATOM 679 O O . ALA A 1 86 ? 1.063 5.643 7.909 1.00 97.56 86 ALA A O 1
ATOM 680 N N . PHE A 1 87 ? 3.015 6.301 7.008 1.00 97.88 87 PHE A N 1
ATOM 681 C CA . PHE A 1 87 ? 3.682 6.542 8.286 1.00 97.88 87 PHE A CA 1
ATOM 682 C C . PHE A 1 87 ? 3.022 7.685 9.069 1.00 97.88 87 PHE A C 1
ATOM 684 O O . PHE A 1 87 ? 2.758 7.559 10.268 1.00 97.88 87 PHE A O 1
ATOM 691 N N . ALA A 1 88 ? 2.671 8.778 8.384 1.00 96.88 88 ALA A N 1
ATOM 692 C CA . ALA A 1 88 ? 1.980 9.917 8.979 1.00 96.88 88 ALA A CA 1
ATOM 693 C C . ALA A 1 88 ? 0.579 9.554 9.503 1.00 96.88 88 ALA A C 1
ATOM 695 O O . ALA A 1 88 ? 0.135 10.137 10.490 1.00 96.88 88 ALA A O 1
ATOM 696 N N . ALA A 1 89 ? -0.108 8.578 8.898 1.00 96.88 89 ALA A N 1
ATOM 697 C CA . ALA A 1 89 ? -1.429 8.116 9.326 1.00 96.88 89 ALA A CA 1
ATOM 698 C C . ALA A 1 89 ? -1.424 7.381 10.679 1.00 96.88 89 ALA A C 1
ATOM 700 O O . ALA A 1 89 ? -2.411 7.449 11.419 1.00 96.88 89 ALA A O 1
ATOM 701 N N . ILE A 1 90 ? -0.322 6.711 11.036 1.00 97.31 90 ILE A N 1
ATOM 702 C CA . ILE A 1 90 ? -0.205 5.875 12.244 1.00 97.31 90 ILE A CA 1
ATOM 703 C C . ILE A 1 90 ? -0.614 6.614 13.533 1.00 97.31 90 ILE A C 1
ATOM 705 O O . ILE A 1 90 ? -1.501 6.112 14.231 1.00 97.31 90 ILE A O 1
ATOM 709 N N . PRO A 1 91 ? -0.054 7.793 13.887 1.00 97.12 91 PRO A N 1
ATOM 710 C CA . PRO A 1 91 ? -0.434 8.491 15.117 1.00 97.12 91 PRO A CA 1
ATOM 711 C C . PRO A 1 91 ? -1.913 8.901 15.151 1.00 97.12 91 PRO A C 1
ATOM 713 O O . PRO A 1 91 ? -2.524 8.869 16.221 1.00 97.12 91 PRO A O 1
ATOM 716 N N . PHE A 1 92 ? -2.516 9.251 14.009 1.00 95.62 92 PHE A N 1
ATOM 717 C CA . PHE A 1 92 ? -3.941 9.594 13.945 1.00 95.62 92 PHE A CA 1
ATOM 718 C C . PHE A 1 92 ? -4.824 8.373 14.191 1.00 95.62 92 PHE A C 1
ATOM 720 O O . PHE A 1 92 ? -5.790 8.461 14.954 1.00 95.62 92 PHE A O 1
ATOM 727 N N . VAL A 1 93 ? -4.467 7.232 13.593 1.00 95.50 93 VAL A N 1
ATOM 728 C CA . VAL A 1 93 ? -5.167 5.958 13.782 1.00 95.50 93 VAL A CA 1
ATOM 729 C C . VAL A 1 93 ? -5.043 5.492 15.231 1.00 95.50 93 VAL A C 1
ATOM 731 O O . VAL A 1 93 ? -6.066 5.223 15.860 1.00 95.50 93 VAL A O 1
ATOM 734 N N . LEU A 1 94 ? -3.832 5.477 15.799 1.00 95.56 94 LEU A N 1
ATOM 735 C CA . LEU A 1 94 ? -3.589 5.065 17.188 1.00 95.56 94 LEU A CA 1
ATOM 736 C C . LEU A 1 94 ? -4.399 5.884 18.200 1.00 95.56 94 LEU A C 1
ATOM 738 O O . LEU A 1 94 ? -4.945 5.321 19.145 1.00 95.56 94 LEU A O 1
ATOM 742 N N . ARG A 1 95 ? -4.517 7.199 17.983 1.00 94.19 95 ARG A N 1
ATOM 743 C CA . ARG A 1 95 ? -5.281 8.106 18.855 1.00 94.19 95 ARG A CA 1
ATOM 744 C C . ARG A 1 95 ? -6.792 8.076 18.608 1.00 94.19 95 ARG A C 1
ATOM 746 O O . ARG A 1 95 ? -7.522 8.742 19.332 1.00 94.19 95 ARG A O 1
ATOM 753 N N . GLY A 1 96 ? -7.269 7.361 17.585 1.00 89.19 96 GLY A N 1
ATOM 754 C CA . GLY A 1 96 ? -8.681 7.386 17.189 1.00 89.19 96 GLY A CA 1
ATOM 755 C C . GLY A 1 96 ? -9.162 8.782 16.770 1.00 89.19 96 GLY A C 1
ATOM 756 O O . GLY A 1 96 ? -10.317 9.129 16.998 1.00 89.19 96 GLY A O 1
ATOM 757 N N . SER A 1 97 ? -8.271 9.600 16.200 1.00 91.38 97 SER A N 1
ATOM 758 C CA . SER A 1 97 ? -8.571 10.982 15.815 1.00 91.38 97 SER A CA 1
ATOM 759 C C . SER A 1 97 ? -9.601 11.046 14.682 1.00 91.38 97 SER A C 1
ATOM 761 O O . SER A 1 97 ? -9.632 10.173 13.814 1.00 91.38 97 SER A O 1
ATOM 763 N N . ALA A 1 98 ? -10.378 12.133 14.612 1.00 90.44 98 ALA A N 1
ATOM 764 C CA . ALA A 1 98 ? -11.263 12.414 13.476 1.00 90.44 98 ALA A CA 1
ATOM 765 C C . ALA A 1 98 ? -10.508 12.442 12.130 1.00 90.44 98 ALA A C 1
ATOM 767 O O . ALA A 1 98 ? -11.067 12.079 11.097 1.00 90.44 98 ALA A O 1
ATOM 768 N N . PHE A 1 99 ? -9.214 12.785 12.154 1.00 92.06 99 PHE A N 1
ATOM 769 C CA . PHE A 1 99 ? -8.344 12.788 10.977 1.00 92.06 99 PHE A CA 1
ATOM 770 C C . PHE A 1 99 ? -7.891 11.393 10.522 1.00 92.06 99 PHE A C 1
ATOM 772 O O . PHE A 1 99 ? -7.372 11.264 9.417 1.00 92.06 99 PHE A O 1
ATOM 779 N N . ALA A 1 100 ? -8.116 10.335 11.312 1.00 91.88 100 ALA A N 1
ATOM 780 C CA . ALA A 1 100 ? -7.697 8.978 10.960 1.00 91.88 100 ALA A CA 1
ATOM 781 C C . ALA A 1 100 ? -8.368 8.471 9.675 1.00 91.88 100 ALA A C 1
ATOM 783 O O . ALA A 1 100 ? -7.711 7.900 8.813 1.00 91.88 100 ALA A O 1
ATOM 784 N N . LYS A 1 101 ? -9.676 8.704 9.514 1.00 92.38 101 LYS A N 1
ATOM 785 C CA . LYS A 1 101 ? -10.404 8.311 8.299 1.00 92.38 101 LYS A CA 1
ATOM 786 C C . LYS A 1 101 ? -9.894 9.021 7.038 1.00 92.38 101 LYS A C 1
ATOM 788 O O . LYS A 1 101 ? -9.542 8.310 6.100 1.00 92.38 101 LYS A O 1
ATOM 793 N N . PRO A 1 102 ? -9.849 10.366 6.969 1.00 95.19 102 PRO A N 1
ATOM 794 C CA . PRO A 1 102 ? -9.440 11.049 5.745 1.00 95.19 102 PRO A CA 1
ATOM 795 C C . PRO A 1 102 ? -7.991 10.746 5.355 1.00 95.19 102 PRO A C 1
ATOM 797 O O . PRO A 1 102 ? -7.732 10.544 4.174 1.00 95.19 102 PRO A O 1
ATOM 800 N N . ILE A 1 103 ? -7.058 10.633 6.311 1.00 94.44 103 ILE A N 1
ATOM 801 C CA . ILE A 1 103 ? -5.659 10.321 5.975 1.00 94.44 103 ILE A CA 1
ATOM 802 C C . ILE A 1 103 ? -5.483 8.879 5.480 1.00 94.44 103 ILE A C 1
ATOM 804 O O . ILE A 1 103 ? -4.733 8.643 4.538 1.00 94.44 103 ILE A O 1
ATOM 808 N N . VAL A 1 104 ? -6.221 7.916 6.047 1.00 95.19 104 VAL A N 1
ATOM 809 C CA . VAL A 1 104 ? -6.228 6.525 5.561 1.00 95.19 104 VAL A CA 1
ATOM 810 C C . VAL A 1 104 ? -6.870 6.431 4.175 1.00 95.19 104 VAL A C 1
ATOM 812 O O . VAL A 1 104 ? -6.417 5.647 3.344 1.00 95.19 104 VAL A O 1
ATOM 815 N N . TRP A 1 105 ? -7.895 7.237 3.891 1.00 96.31 105 TRP A N 1
ATOM 816 C CA . TRP A 1 105 ? -8.459 7.344 2.544 1.00 96.31 105 TRP A CA 1
ATOM 817 C C . TRP A 1 105 ? -7.467 7.940 1.550 1.00 96.31 105 TRP A C 1
ATOM 819 O O . TRP A 1 105 ? -7.294 7.373 0.476 1.00 96.31 105 TRP A O 1
ATOM 829 N N . ALA A 1 106 ? -6.784 9.027 1.915 1.00 94.69 106 ALA A N 1
ATOM 830 C CA . ALA A 1 106 ? -5.745 9.623 1.082 1.00 94.69 106 ALA A CA 1
ATOM 831 C C . ALA A 1 106 ? -4.636 8.609 0.765 1.00 94.69 106 ALA A C 1
ATOM 833 O O . ALA A 1 106 ? -4.273 8.453 -0.395 1.00 94.69 106 ALA A O 1
ATOM 834 N N . PHE A 1 107 ? -4.177 7.863 1.776 1.00 95.69 107 PHE A N 1
ATOM 835 C CA . PHE A 1 107 ? -3.236 6.757 1.607 1.00 95.69 107 PHE A CA 1
ATOM 836 C C . PHE A 1 107 ? -3.749 5.705 0.612 1.00 95.69 107 PHE A C 1
ATOM 838 O O . PHE A 1 107 ? -3.026 5.355 -0.314 1.00 95.69 107 PHE A O 1
ATOM 845 N N . ASN A 1 108 ? -4.987 5.221 0.767 1.00 95.19 108 ASN A N 1
ATOM 846 C CA . ASN A 1 108 ? -5.528 4.190 -0.123 1.00 95.19 108 ASN A CA 1
ATOM 847 C C . ASN A 1 108 ? -5.690 4.691 -1.560 1.00 95.19 108 ASN A C 1
ATOM 849 O O . ASN A 1 108 ? -5.319 3.982 -2.487 1.00 95.19 108 ASN A O 1
ATOM 853 N N . ILE A 1 109 ? -6.235 5.895 -1.756 1.00 95.88 109 ILE A N 1
ATOM 854 C CA . ILE A 1 109 ? -6.447 6.461 -3.094 1.00 95.88 109 ILE A CA 1
ATOM 855 C C . ILE A 1 109 ? -5.101 6.670 -3.779 1.00 95.88 109 ILE A C 1
ATOM 857 O O . ILE A 1 109 ? -4.895 6.165 -4.878 1.00 95.88 109 ILE A O 1
ATOM 861 N N . PHE A 1 110 ? -4.177 7.367 -3.116 1.00 95.00 110 PHE A N 1
ATOM 862 C CA . PHE A 1 110 ? -2.870 7.661 -3.687 1.00 95.00 110 PHE A CA 1
ATOM 863 C C . PHE A 1 110 ? -2.085 6.375 -3.967 1.00 95.00 110 PHE A C 1
ATOM 865 O O . PHE A 1 110 ? -1.631 6.168 -5.085 1.00 95.00 110 PHE A O 1
ATOM 872 N N . GLY A 1 111 ? -2.026 5.463 -2.993 1.00 91.56 111 GLY A N 1
ATOM 873 C CA . GLY A 1 111 ? -1.329 4.189 -3.143 1.00 91.56 111 GLY A CA 1
ATOM 874 C C . GLY A 1 111 ? -1.960 3.238 -4.162 1.00 91.56 111 GLY A C 1
ATOM 875 O O . GLY A 1 111 ? -1.282 2.311 -4.587 1.00 91.56 111 GLY A O 1
ATOM 876 N N . THR A 1 112 ? -3.227 3.440 -4.548 1.00 92.50 112 THR A N 1
ATOM 877 C CA . THR A 1 112 ? -3.875 2.686 -5.639 1.00 92.50 112 THR A CA 1
ATOM 878 C C . THR A 1 112 ? -3.580 3.305 -7.000 1.00 92.50 112 THR A C 1
ATOM 880 O O . THR A 1 112 ? -3.388 2.572 -7.956 1.00 92.50 112 THR A O 1
ATOM 883 N N . VAL A 1 113 ? -3.556 4.638 -7.098 1.00 92.44 113 VAL A N 1
ATOM 884 C CA . VAL A 1 113 ? -3.237 5.355 -8.348 1.00 92.44 113 VAL A CA 1
ATOM 885 C C . VAL A 1 113 ? -1.767 5.185 -8.746 1.00 92.44 113 VAL A C 1
ATOM 887 O O . VAL A 1 113 ? -1.443 5.278 -9.923 1.00 92.44 113 VAL A O 1
ATOM 890 N N . ASP A 1 114 ? -0.895 4.955 -7.768 1.00 89.81 114 ASP A N 1
ATOM 891 C CA . ASP A 1 114 ? 0.534 4.695 -7.961 1.00 89.81 114 ASP A CA 1
ATOM 892 C C . ASP A 1 114 ? 0.855 3.303 -8.549 1.00 89.81 114 ASP A C 1
ATOM 894 O O . ASP A 1 114 ? 1.924 3.116 -9.125 1.00 89.81 114 ASP A O 1
ATOM 898 N N . LEU A 1 115 ? -0.051 2.327 -8.400 1.00 83.38 115 LEU A N 1
ATOM 899 C CA . LEU A 1 115 ? 0.119 0.951 -8.895 1.00 83.38 115 LEU A CA 1
ATOM 900 C C . LEU A 1 115 ? -0.288 0.808 -10.366 1.00 83.38 115 LEU A C 1
ATOM 902 O O . LEU A 1 115 ? 0.407 0.046 -11.076 1.00 83.38 115 LEU A O 1
#

Secondary structure (DSSP, 8-state):
--TTGGGHHHHHHHHHHHHHHHHIIIIIGGGTTTS-HHHHHHHHHHHHHGGGGGGGGGSTTTS-TT--HHHHHHHHHHHHHHHHHHHHHHHHHHTT-TTHHHHHHHHHHHHHHT-